Protein AF-A0A2E7DDH9-F1 (afdb_monomer_lite)

Sequence (33 aa):
MTWRIGVDIGGTFTDVAVVDEADGSIGVTKVSS

Structure (mmCIF, N/CA/C/O backbone):
data_AF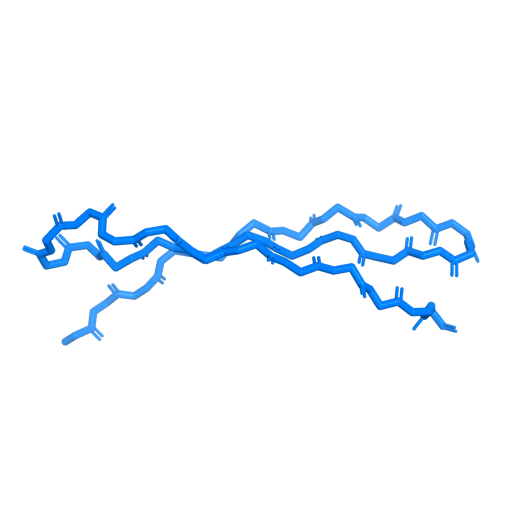-A0A2E7DDH9-F1
#
_entry.id   AF-A0A2E7DDH9-F1
#
loop_
_atom_site.group_PDB
_atom_site.id
_atom_site.type_symbol
_atom_site.label_atom_id
_atom_site.label_alt_id
_atom_site.label_comp_id
_atom_site.label_asym_id
_atom_site.label_entity_id
_atom_site.label_seq_id
_atom_site.pdbx_PDB_ins_code
_atom_site.Cartn_x
_atom_site.Cartn_y
_atom_site.Cartn_z
_atom_site.occupancy
_atom_site.B_iso_or_equiv
_atom_site.auth_seq_id
_atom_site.auth_comp_id
_atom_site.auth_asym_id
_atom_site.auth_atom_id
_atom_site.pdbx_PDB_model_num
ATOM 1 N N . MET A 1 1 ? -14.930 -5.478 9.602 1.00 84.3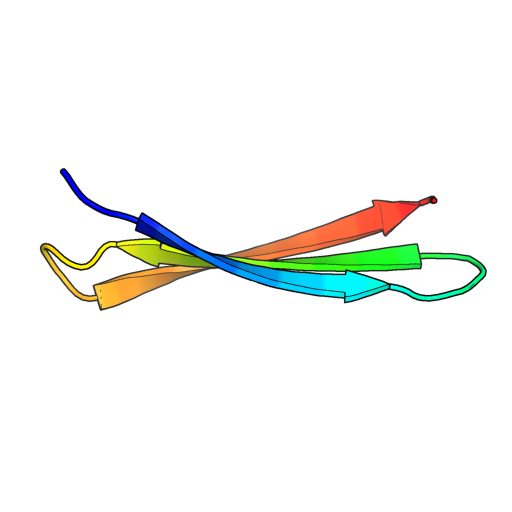8 1 MET A N 1
ATOM 2 C CA . MET A 1 1 ? -13.498 -5.146 9.512 1.00 84.38 1 MET A CA 1
ATOM 3 C C . MET A 1 1 ? -13.323 -4.333 8.250 1.00 84.38 1 MET A C 1
ATOM 5 O O . MET A 1 1 ? -13.593 -4.857 7.175 1.00 84.38 1 MET A O 1
ATOM 9 N N . THR A 1 2 ? -13.010 -3.051 8.405 1.00 96.19 2 THR A N 1
ATOM 10 C CA . THR A 1 2 ? -12.937 -2.082 7.307 1.00 96.19 2 THR A CA 1
ATOM 11 C C . THR A 1 2 ? -11.506 -1.584 7.225 1.00 96.19 2 THR A C 1
ATOM 13 O O . THR A 1 2 ? -10.937 -1.198 8.240 1.00 96.19 2 THR A O 1
ATOM 16 N N . TRP A 1 3 ? -10.941 -1.599 6.022 1.00 97.44 3 TRP A N 1
ATOM 17 C CA . TRP A 1 3 ? -9.591 -1.118 5.759 1.00 97.44 3 TRP A CA 1
ATOM 18 C C . TRP A 1 3 ? -9.656 0.074 4.818 1.00 97.44 3 TRP A C 1
ATOM 20 O O . TRP A 1 3 ? -10.369 0.032 3.812 1.00 97.44 3 TRP A O 1
ATOM 30 N N . ARG A 1 4 ? -8.881 1.117 5.113 1.00 98.12 4 ARG A N 1
ATOM 31 C CA . ARG A 1 4 ? -8.583 2.172 4.141 1.00 98.12 4 ARG A CA 1
ATOM 32 C C . ARG A 1 4 ? -7.268 1.862 3.462 1.00 98.12 4 ARG A C 1
ATOM 34 O O . ARG A 1 4 ? -6.296 1.522 4.129 1.00 98.12 4 ARG A O 1
ATOM 41 N N . ILE A 1 5 ? -7.249 1.998 2.142 1.00 98.00 5 ILE A N 1
ATOM 42 C CA . ILE A 1 5 ? -6.065 1.741 1.327 1.00 98.00 5 ILE A CA 1
ATOM 43 C C . ILE A 1 5 ? -5.745 3.006 0.538 1.00 98.00 5 ILE A C 1
ATOM 45 O O . ILE A 1 5 ? -6.595 3.515 -0.193 1.00 98.00 5 ILE A O 1
ATOM 49 N N . GLY A 1 6 ? -4.527 3.510 0.709 1.00 98.31 6 GLY A N 1
ATOM 50 C CA . GLY A 1 6 ? -3.934 4.540 -0.136 1.00 98.31 6 GLY A CA 1
ATOM 51 C C . GLY A 1 6 ? -2.986 3.897 -1.142 1.00 98.31 6 GLY A C 1
ATOM 52 O O . GLY A 1 6 ? -2.181 3.045 -0.764 1.00 98.31 6 GLY A O 1
ATOM 53 N N . VAL A 1 7 ? -3.089 4.300 -2.408 1.00 98.12 7 VAL A N 1
ATOM 54 C CA . VAL A 1 7 ? -2.215 3.833 -3.492 1.00 98.12 7 VAL A CA 1
ATOM 55 C C . VAL A 1 7 ? -1.629 5.049 -4.199 1.00 98.12 7 VAL A C 1
ATOM 57 O O . VAL A 1 7 ? -2.385 5.886 -4.694 1.00 98.12 7 VAL A O 1
ATOM 60 N N . ASP A 1 8 ? -0.301 5.129 -4.242 1.00 98.06 8 ASP A N 1
ATOM 61 C CA . ASP A 1 8 ? 0.446 6.124 -5.015 1.00 98.06 8 ASP A CA 1
ATOM 62 C C . ASP A 1 8 ? 1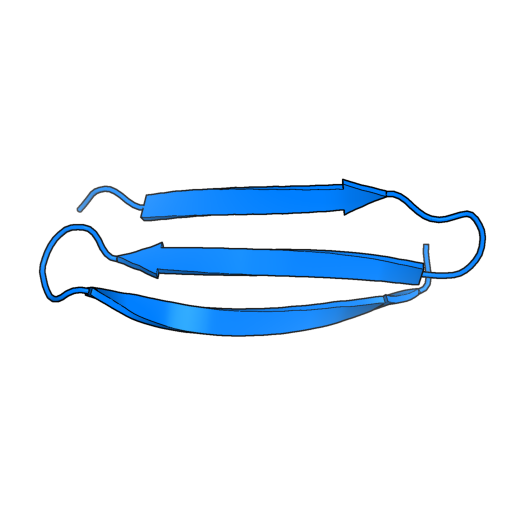.193 5.428 -6.157 1.00 98.06 8 ASP A C 1
ATOM 64 O O . ASP A 1 8 ? 2.028 4.545 -5.935 1.00 98.06 8 ASP A O 1
ATOM 68 N N . ILE A 1 9 ? 0.837 5.787 -7.389 1.00 97.12 9 ILE A N 1
ATOM 69 C CA . ILE A 1 9 ? 1.308 5.121 -8.601 1.00 97.12 9 ILE A CA 1
ATOM 70 C C . ILE A 1 9 ? 2.477 5.885 -9.223 1.00 97.12 9 ILE A C 1
ATOM 72 O O . ILE A 1 9 ? 2.336 7.009 -9.703 1.00 97.12 9 ILE A O 1
ATOM 76 N N . GLY A 1 10 ? 3.638 5.235 -9.274 1.00 95.00 10 GLY A N 1
ATOM 77 C CA . GLY A 1 10 ? 4.827 5.718 -9.969 1.00 95.00 10 GLY A CA 1
ATOM 78 C C . GLY A 1 10 ? 5.200 4.853 -11.177 1.00 95.00 10 GLY A C 1
ATOM 79 O O . GLY A 1 10 ? 4.660 3.770 -11.401 1.00 95.00 10 GLY A O 1
ATOM 80 N N . GLY A 1 11 ? 6.174 5.325 -11.961 1.00 95.88 11 GLY A N 1
ATOM 81 C CA . GLY A 1 11 ? 6.633 4.622 -13.168 1.00 95.88 11 GLY A CA 1
ATOM 82 C C . GLY A 1 11 ? 7.465 3.361 -12.903 1.00 95.88 11 GLY A C 1
ATOM 83 O O . GLY A 1 11 ? 7.411 2.424 -13.688 1.00 95.88 11 GLY A O 1
ATOM 84 N N . THR A 1 12 ? 8.233 3.323 -11.810 1.00 96.81 12 THR A N 1
ATOM 85 C CA . THR A 1 12 ? 9.077 2.164 -11.437 1.00 96.81 12 THR A CA 1
ATOM 86 C C . THR A 1 12 ? 8.522 1.409 -10.234 1.00 96.81 12 THR A C 1
ATOM 88 O O . THR A 1 12 ? 8.700 0.202 -10.121 1.00 96.81 12 THR A O 1
ATOM 91 N N . PHE A 1 13 ? 7.860 2.116 -9.324 1.00 97.69 13 PHE A N 1
ATOM 92 C CA . PHE A 1 13 ? 7.333 1.537 -8.102 1.00 97.69 13 PHE A CA 1
ATOM 93 C C . PHE A 1 13 ? 5.960 2.109 -7.782 1.00 97.69 13 PHE A C 1
ATOM 95 O O . PHE A 1 13 ? 5.676 3.260 -8.114 1.00 97.69 13 PHE A O 1
ATOM 102 N N . THR A 1 14 ? 5.175 1.316 -7.063 1.00 97.88 14 THR A N 1
ATOM 103 C CA . THR A 1 14 ? 3.904 1.706 -6.453 1.00 97.88 14 THR A CA 1
ATOM 104 C C . THR A 1 14 ? 4.035 1.608 -4.938 1.00 97.88 14 THR A C 1
ATOM 106 O O . THR A 1 14 ? 4.523 0.600 -4.415 1.00 97.88 14 THR A O 1
ATOM 109 N N . ASP A 1 15 ? 3.609 2.653 -4.238 1.00 98.31 15 ASP A N 1
ATOM 110 C CA . ASP A 1 15 ? 3.564 2.688 -2.780 1.00 98.31 15 ASP A CA 1
ATOM 111 C C . ASP A 1 15 ? 2.136 2.383 -2.305 1.00 98.31 15 ASP A C 1
ATOM 113 O O . ASP A 1 15 ? 1.154 2.903 -2.842 1.00 98.31 15 ASP A O 1
ATOM 117 N N . VAL A 1 16 ? 2.015 1.512 -1.302 1.00 98.25 16 VAL A N 1
ATOM 118 C CA . VAL A 1 16 ? 0.729 1.090 -0.734 1.00 98.25 16 VAL A CA 1
ATOM 119 C C . VAL A 1 16 ? 0.748 1.313 0.769 1.00 98.25 16 VAL A C 1
ATOM 121 O O . VAL A 1 16 ? 1.636 0.817 1.464 1.00 98.25 16 VAL A O 1
ATOM 124 N N . ALA A 1 17 ? -0.265 2.015 1.271 1.00 98.50 17 ALA A N 1
ATOM 125 C CA . ALA A 1 17 ? -0.520 2.179 2.695 1.00 98.50 17 ALA A CA 1
ATOM 126 C C . ALA A 1 17 ? -1.890 1.596 3.050 1.00 98.50 17 ALA A C 1
ATOM 128 O O . ALA A 1 17 ? -2.878 1.860 2.364 1.00 98.50 17 ALA A O 1
ATOM 129 N N . VAL A 1 18 ? -1.956 0.827 4.134 1.00 98.25 18 VAL A N 1
ATOM 130 C CA . VAL A 1 18 ? -3.198 0.264 4.675 1.00 98.25 18 VAL A CA 1
ATOM 131 C C . VAL A 1 18 ? -3.412 0.753 6.099 1.00 98.25 18 VAL A C 1
ATOM 133 O O . VAL A 1 18 ? -2.454 0.846 6.865 1.00 98.25 18 VAL A O 1
ATOM 136 N N . VAL A 1 19 ? -4.661 1.057 6.446 1.00 98.31 19 VAL A N 1
ATOM 137 C CA . VAL A 1 19 ? -5.073 1.439 7.802 1.00 98.31 19 VAL A CA 1
ATOM 138 C C . VAL A 1 19 ? -6.270 0.592 8.218 1.00 98.31 19 VAL A C 1
ATOM 140 O O . VAL A 1 19 ? -7.289 0.610 7.519 1.00 98.31 19 VAL A O 1
ATOM 143 N N . ASP A 1 20 ? -6.154 -0.135 9.332 1.00 98.12 20 ASP A N 1
ATOM 144 C CA . ASP A 1 20 ? -7.304 -0.793 9.963 1.00 98.12 20 ASP A CA 1
ATOM 145 C C . ASP A 1 20 ? -8.148 0.277 10.655 1.00 98.12 20 ASP A C 1
ATOM 147 O O . ASP A 1 20 ? -7.658 0.998 11.524 1.00 98.12 20 ASP A O 1
ATOM 151 N N . GLU A 1 21 ? -9.423 0.407 10.293 1.00 97.75 21 GLU A N 1
ATOM 152 C CA . GLU A 1 21 ? -10.305 1.350 10.986 1.00 97.75 21 GLU A CA 1
ATOM 153 C C . GLU A 1 21 ? -10.671 0.889 12.407 1.00 97.75 21 GLU A C 1
ATOM 155 O O . GLU A 1 21 ? -11.166 1.698 13.191 1.00 97.75 21 GLU A O 1
ATOM 160 N N . ALA A 1 22 ? -10.457 -0.386 12.752 1.00 97.38 22 ALA A N 1
ATOM 161 C CA . ALA A 1 22 ? -10.809 -0.924 14.063 1.00 97.38 22 ALA A CA 1
ATOM 162 C C . ALA A 1 22 ? -9.884 -0.424 15.183 1.00 97.38 22 ALA A C 1
ATOM 164 O O . ALA A 1 22 ? -10.363 -0.131 16.279 1.00 97.38 22 ALA A O 1
ATOM 165 N N . ASP A 1 23 ? -8.579 -0.331 14.919 1.00 97.56 23 ASP A N 1
ATOM 166 C CA . ASP A 1 23 ? -7.567 0.032 15.918 1.00 97.56 23 ASP A CA 1
ATOM 167 C C . ASP A 1 23 ? -6.536 1.064 15.428 1.00 97.56 23 ASP A C 1
ATOM 169 O O . ASP A 1 23 ? -5.726 1.553 16.218 1.00 97.56 23 ASP A O 1
ATOM 173 N N . GLY A 1 24 ? -6.588 1.447 14.150 1.00 96.81 24 GLY A N 1
ATOM 174 C CA . GLY A 1 24 ? -5.659 2.394 13.548 1.00 96.81 24 GLY A CA 1
ATOM 175 C C . GLY A 1 24 ? -4.316 1.788 13.142 1.00 96.81 24 GLY A C 1
ATOM 176 O O . GLY A 1 24 ? -3.405 2.551 12.828 1.00 96.81 24 GLY A O 1
ATOM 177 N N . SER A 1 25 ? -4.164 0.459 13.138 1.00 98.25 25 SER A N 1
ATOM 178 C CA . SER A 1 25 ? -2.939 -0.213 12.696 1.00 98.25 25 SER A CA 1
ATOM 179 C C . SER A 1 25 ? -2.578 0.177 11.266 1.00 98.25 25 SER A C 1
ATOM 181 O O . SER A 1 25 ? -3.420 0.122 10.370 1.00 98.25 25 SER A O 1
ATOM 183 N N . ILE A 1 26 ? -1.309 0.539 11.046 1.00 98.12 26 ILE A N 1
ATOM 184 C CA .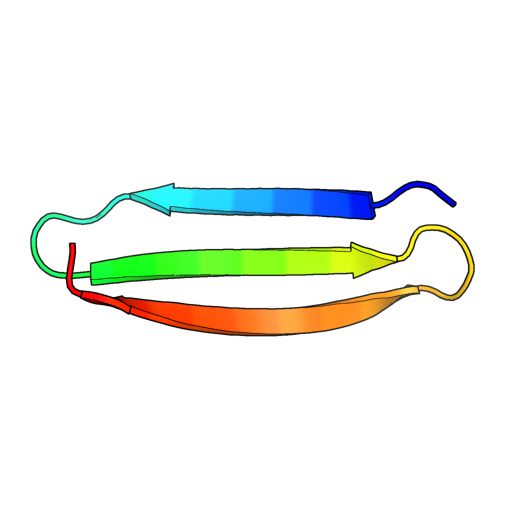 ILE A 1 26 ? -0.806 1.002 9.748 1.00 98.12 26 ILE A CA 1
ATOM 185 C C . ILE A 1 26 ? 0.235 0.025 9.206 1.00 98.12 26 ILE A C 1
ATOM 187 O O . ILE A 1 26 ? 1.208 -0.302 9.884 1.00 98.12 26 ILE A O 1
ATOM 191 N N . GLY A 1 27 ? 0.054 -0.391 7.954 1.00 98.31 27 GLY A N 1
ATOM 192 C CA . GLY A 1 27 ? 1.055 -1.113 7.172 1.00 98.31 27 GLY A CA 1
ATOM 193 C C . GLY A 1 27 ? 1.449 -0.311 5.937 1.00 98.31 27 GLY A C 1
ATOM 194 O O . GLY A 1 27 ? 0.595 0.305 5.303 1.00 98.31 27 GLY A O 1
ATOM 195 N N . VAL A 1 28 ? 2.734 -0.325 5.582 1.00 98.31 28 VAL A N 1
ATOM 196 C CA . VAL A 1 28 ? 3.243 0.339 4.374 1.00 98.31 28 VAL A CA 1
ATOM 197 C C . VAL A 1 28 ? 4.156 -0.621 3.624 1.00 98.31 28 VAL A C 1
ATOM 199 O O . VAL A 1 28 ? 4.986 -1.295 4.234 1.00 98.31 28 VAL A O 1
ATOM 202 N N . THR A 1 29 ? 4.007 -0.6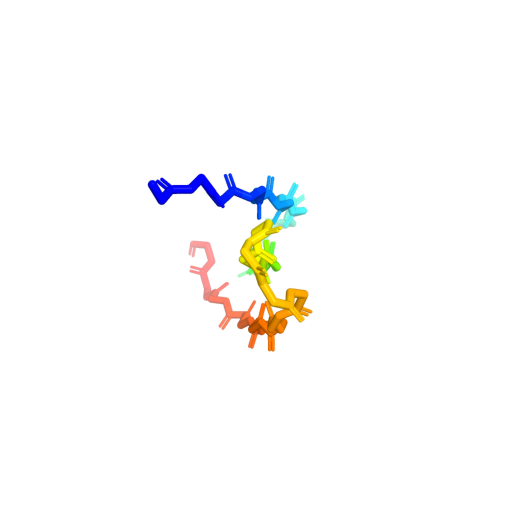87 2.305 1.00 98.31 29 THR A N 1
ATOM 203 C CA . THR A 1 29 ? 4.895 -1.453 1.428 1.00 98.31 29 THR A CA 1
ATOM 204 C C . THR A 1 29 ? 5.139 -0.724 0.112 1.00 98.31 29 THR A C 1
ATOM 206 O O . THR A 1 29 ? 4.367 0.148 -0.287 1.00 98.31 29 THR A O 1
ATOM 209 N N . LYS A 1 30 ? 6.218 -1.115 -0.564 1.00 98.06 30 LYS A N 1
ATOM 210 C CA . LYS A 1 30 ? 6.612 -0.640 -1.886 1.00 98.06 30 LYS A CA 1
ATOM 211 C C . LYS A 1 30 ? 6.841 -1.841 -2.786 1.00 98.06 30 LYS A C 1
ATOM 213 O O . LYS A 1 30 ? 7.537 -2.779 -2.399 1.00 98.06 30 LYS A O 1
ATOM 218 N N . VAL A 1 31 ? 6.280 -1.808 -3.987 1.00 97.00 31 VAL A N 1
ATOM 219 C CA . VAL A 1 31 ? 6.410 -2.892 -4.969 1.00 97.00 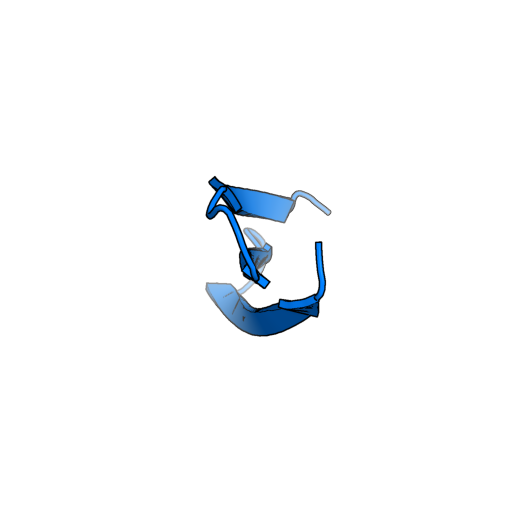31 VAL A CA 1
ATOM 220 C C . VAL A 1 31 ? 6.869 -2.340 -6.306 1.00 97.00 31 VAL A C 1
ATOM 222 O O . VAL A 1 31 ? 6.548 -1.198 -6.638 1.00 97.00 31 VAL A O 1
ATOM 225 N N . SER A 1 32 ? 7.646 -3.129 -7.057 1.00 95.44 32 SER A N 1
ATOM 226 C CA . SER A 1 32 ? 7.891 -2.813 -8.469 1.00 95.44 32 SER A CA 1
ATOM 227 C C . SER A 1 32 ? 6.555 -2.808 -9.193 1.00 95.44 32 SER A C 1
ATOM 229 O O . SER A 1 32 ? 5.744 -3.711 -8.966 1.00 95.44 32 SER A O 1
ATOM 231 N N . SER A 1 33 ? 6.355 -1.799 -10.036 1.00 84.69 33 SER A N 1
ATOM 232 C CA . SER A 1 33 ? 5.263 -1.799 -11.010 1.00 84.69 33 SER A CA 1
ATOM 233 C C . SER A 1 33 ? 5.499 -2.857 -12.090 1.00 84.69 33 SER A C 1
ATOM 235 O O . SER A 1 33 ? 6.678 -3.254 -12.279 1.00 84.69 33 SER A O 1
#

pLDDT: mean 96.81, std 3.24, range [84.38, 98.5]

Foldseek 3Di:
DDKDWDWDDDDFKIKIWIADPVPGDIDIDIDGD

Secondary structure (DSSP, 8-state):
--EEEEEEE-SSEEEEEEEETTT--EEEEEEE-

Radius of gyration: 10.82 Å; chains: 1; bounding box: 23×11×29 Å